Protein AF-A0A353PZJ7-F1 (afdb_monomer)

Radius of gyration: 28.98 Å; Cα contacts (8 Å, |Δi|>4): 67; chains: 1; bounding box: 41×42×98 Å

pLDDT: mean 83.81, std 9.59, range [47.91, 95.69]

Solvent-accessible surface area (backbone atoms only — not comparable to full-atom values): 6975 Å² total; per-residue (Å²): 138,86,83,82,79,82,79,82,73,89,52,70,67,61,54,54,54,50,55,53,52,51,51,55,53,54,64,69,65,62,86,70,69,72,74,58,52,63,57,50,43,52,53,48,43,52,52,43,53,52,50,52,50,53,24,49,51,52,50,43,69,74,42,86,50,79,87,75,40,84,54,98,82,60,48,71,68,58,48,42,67,71,28,35,36,94,90,42,42,86,78,30,64,31,67,63,83,67,82,42,61,45,68,50,100,86,67,49,76,47,77,100

Foldseek 3Di:
DDDDDDDDDDDPVNVVVVVVVVVVVVVVPPDPDPPVVQVVLVVLLVVLVVLLVQLLVVLQVVDPDPVLRDDPPQDPVSSCVQAADPVQLVPGSHSDRDFNWDQDPVRDIDTD

Secondary structure (DSSP, 8-state):
--------PPPHHHHHHHHHHHHHHHHHHGGGSSSHHHHHHHHHHHHHHHHHHHHHHHHHHH---TTTS--TT--HHHHHHHH--SS-GGGSS-SS----EEE-TTSPEEE-

Mean predicted aligned error: 11.22 Å

Sequence (112 aa):
MVKLHKNRGFSIIELVAVIAIIAILAAAIIPKVGKYSKQALNTRNIMDAQNIVQAAELYNIDCENEKEKIKDDTTIEQLKSKLYNENNENEGYLNKWPELKYKDKNGETIEF

Structure (mmCIF, N/CA/C/O backbone):
data_AF-A0A353PZJ7-F1
#
_entry.id   AF-A0A353PZJ7-F1
#
loop_
_atom_site.group_PDB
_atom_site.id
_atom_site.type_symbol
_atom_site.label_atom_id
_atom_site.label_alt_id
_atom_site.label_comp_id
_atom_site.label_asym_id
_atom_site.label_entity_id
_atom_site.label_seq_id
_atom_site.pdbx_PDB_ins_code
_atom_site.Cartn_x
_atom_site.Cartn_y
_atom_site.Cartn_z
_atom_site.occupancy
_atom_site.B_iso_or_equiv
_atom_site.auth_seq_id
_atom_site.auth_comp_id
_atom_site.auth_asym_id
_atom_site.auth_atom_id
_atom_site.pdbx_PDB_model_num
ATOM 1 N N . MET A 1 1 ? -13.501 23.717 70.244 1.00 47.91 1 MET A N 1
ATOM 2 C CA . MET A 1 1 ? -14.404 22.656 69.744 1.00 47.91 1 MET A CA 1
ATOM 3 C C . MET A 1 1 ? -14.077 22.422 68.272 1.00 47.91 1 MET A C 1
ATOM 5 O O . MET A 1 1 ? -14.272 23.335 67.481 1.00 47.91 1 MET A O 1
ATOM 9 N N . VAL A 1 2 ? -13.480 21.282 67.910 1.00 62.09 2 VAL A N 1
ATOM 10 C CA . VAL A 1 2 ? -13.027 20.997 66.531 1.00 62.09 2 VAL A CA 1
ATOM 11 C C . VAL A 1 2 ? -14.133 20.235 65.795 1.00 62.09 2 VAL A C 1
ATOM 13 O O . VAL A 1 2 ? -14.540 19.166 66.241 1.00 62.09 2 VAL A O 1
ATOM 16 N N . LYS A 1 3 ? -14.655 20.792 64.695 1.00 67.06 3 LYS A N 1
ATOM 17 C CA . LYS A 1 3 ? -15.637 20.116 63.831 1.00 67.06 3 LYS A CA 1
ATOM 18 C C . LYS A 1 3 ? -14.902 19.166 62.878 1.00 67.06 3 LYS A C 1
ATOM 20 O O . LYS A 1 3 ? -14.142 19.621 62.030 1.00 67.06 3 LYS A O 1
ATOM 25 N N . LEU A 1 4 ? -15.136 17.859 63.010 1.00 68.62 4 LEU A N 1
ATOM 26 C CA . LEU A 1 4 ? -14.655 16.846 62.065 1.00 68.62 4 LEU A CA 1
ATOM 27 C C . LEU A 1 4 ? -15.483 16.924 60.774 1.00 68.62 4 LEU A C 1
ATOM 29 O O . LEU A 1 4 ? -16.684 16.648 60.783 1.00 68.62 4 LEU A O 1
ATOM 33 N N . HIS A 1 5 ? -14.854 17.315 59.665 1.00 68.00 5 HIS A N 1
ATOM 34 C CA . HIS A 1 5 ? -15.476 17.256 58.344 1.00 68.00 5 HIS A CA 1
ATOM 35 C C . HIS A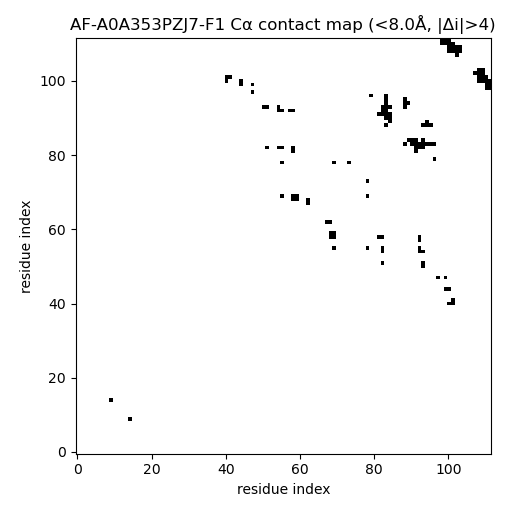 1 5 ? -15.654 15.793 57.924 1.00 68.00 5 HIS A C 1
ATOM 37 O O . HIS A 1 5 ? -14.706 15.010 57.892 1.00 68.00 5 HIS A O 1
ATOM 43 N N . LYS A 1 6 ? -16.896 15.415 57.620 1.00 70.50 6 LYS A N 1
ATOM 44 C CA . LYS A 1 6 ? -17.254 14.067 57.181 1.00 70.50 6 LYS A CA 1
ATOM 45 C C . LYS A 1 6 ? -16.962 13.953 55.685 1.00 70.50 6 LYS A C 1
ATOM 47 O O . LYS A 1 6 ? -17.791 14.332 54.861 1.00 70.50 6 LYS A O 1
ATOM 52 N N . ASN A 1 7 ? -15.776 13.459 55.345 1.00 70.38 7 ASN A N 1
ATOM 53 C CA . ASN A 1 7 ? -15.412 13.153 53.965 1.00 70.38 7 ASN A CA 1
ATOM 54 C C . ASN A 1 7 ? -16.302 12.001 53.478 1.00 70.38 7 ASN A C 1
ATOM 56 O O . ASN A 1 7 ? -16.224 10.889 54.000 1.00 70.38 7 ASN A O 1
ATOM 60 N N . ARG A 1 8 ? -17.199 12.273 52.524 1.00 76.75 8 ARG A N 1
ATOM 61 C CA . ARG A 1 8 ? -17.985 11.222 51.869 1.00 76.75 8 ARG A CA 1
ATOM 62 C C . ARG A 1 8 ? -17.073 10.523 50.863 1.00 76.75 8 ARG A C 1
ATOM 64 O O . ARG A 1 8 ? -16.625 11.153 49.911 1.00 76.75 8 ARG A O 1
ATOM 71 N N . GLY A 1 9 ? -16.747 9.263 51.134 1.00 74.69 9 GLY A N 1
ATOM 72 C CA . GLY A 1 9 ? -15.988 8.413 50.222 1.00 74.69 9 GLY A CA 1
ATOM 73 C C . GLY A 1 9 ? -16.850 7.896 49.071 1.00 74.69 9 GLY A C 1
ATOM 74 O O . GLY A 1 9 ? -18.076 7.866 49.169 1.00 74.69 9 GLY A O 1
ATOM 75 N N . PHE A 1 10 ? -16.175 7.486 48.001 1.00 79.81 10 PHE A N 1
ATOM 76 C CA . PHE A 1 10 ? -16.753 6.831 46.830 1.00 79.81 10 PHE A CA 1
ATOM 77 C C . PHE A 1 10 ? -17.377 5.480 47.206 1.00 79.81 10 PHE A C 1
ATOM 79 O O . PHE A 1 10 ? -16.799 4.724 47.992 1.00 79.81 10 PHE A O 1
ATOM 86 N N . SER A 1 11 ? -18.552 5.172 46.663 1.00 90.06 11 SER A N 1
ATOM 87 C CA . SER A 1 11 ? -19.263 3.929 46.944 1.00 90.06 11 SER A CA 1
ATOM 88 C C . SER A 1 11 ? -18.883 2.822 45.963 1.00 90.06 11 SER A C 1
ATOM 90 O O . SER A 1 11 ? -18.707 3.046 44.767 1.00 90.06 11 SER A O 1
ATOM 92 N N . ILE A 1 12 ? -18.831 1.580 46.446 1.00 90.81 12 ILE A N 1
ATOM 93 C CA . ILE A 1 12 ? -18.564 0.406 45.600 1.00 90.81 12 ILE A CA 1
ATOM 94 C C . ILE A 1 12 ? -19.636 0.269 44.509 1.00 90.81 12 ILE A C 1
ATOM 96 O O . ILE A 1 12 ? -19.319 -0.119 43.387 1.00 90.81 12 ILE A O 1
ATOM 100 N N . ILE A 1 13 ? -20.889 0.641 44.796 1.00 92.69 13 ILE A N 1
ATOM 101 C CA . ILE A 1 13 ? -21.961 0.595 43.791 1.00 92.69 13 ILE A CA 1
ATOM 102 C C . ILE A 1 13 ? -21.715 1.574 42.639 1.00 92.69 13 ILE A C 1
ATOM 104 O O . ILE A 1 1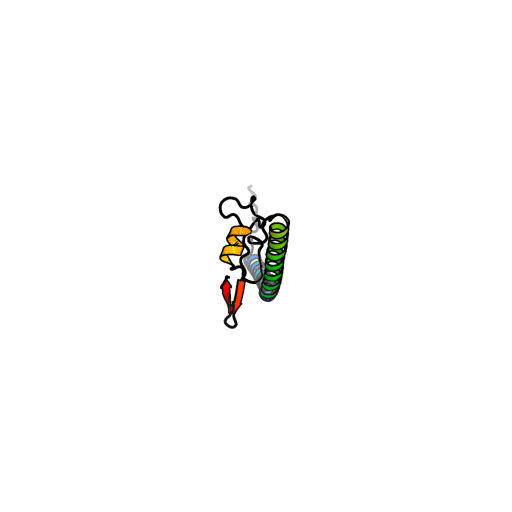3 ? -22.021 1.253 41.494 1.00 92.69 13 ILE A O 1
ATOM 108 N N . GLU A 1 14 ? -21.119 2.734 42.925 1.00 91.75 14 GLU A N 1
ATOM 109 C CA . GLU A 1 14 ? -20.767 3.725 41.906 1.00 91.75 14 GLU A CA 1
ATOM 110 C C . GLU A 1 14 ? -19.667 3.166 41.002 1.00 91.75 14 GLU A C 1
ATOM 112 O O . GLU A 1 14 ? -19.755 3.287 39.783 1.00 91.75 14 GLU A O 1
ATOM 117 N N . LEU A 1 15 ? -18.692 2.448 41.571 1.00 91.94 15 LEU A N 1
ATOM 118 C CA . LEU A 1 15 ? -17.665 1.762 40.787 1.00 91.94 15 LEU A CA 1
ATOM 119 C C . LEU A 1 15 ? -18.257 0.669 39.886 1.00 91.94 15 LEU A C 1
ATOM 121 O O . LEU A 1 15 ? -17.930 0.594 38.702 1.00 91.94 15 LEU A O 1
ATOM 125 N N . VAL A 1 16 ? -19.133 -0.173 40.444 1.00 94.56 16 VAL A N 1
ATOM 126 C CA . VAL A 1 16 ? -19.727 -1.317 39.735 1.00 94.56 16 VAL A CA 1
ATOM 127 C C . VAL A 1 16 ? -20.639 -0.854 38.594 1.00 94.56 16 VAL A C 1
ATOM 129 O O . VAL A 1 16 ? -20.602 -1.427 37.506 1.00 94.56 16 VAL A O 1
ATOM 132 N N . ALA A 1 17 ? -21.413 0.215 38.799 1.00 94.31 17 ALA A N 1
ATOM 133 C CA . ALA A 1 17 ? -22.244 0.792 37.746 1.00 94.31 17 ALA A CA 1
ATOM 134 C C . ALA A 1 17 ? -21.399 1.336 36.579 1.00 94.31 17 ALA A C 1
ATOM 136 O O . ALA A 1 17 ? -21.747 1.133 35.415 1.00 94.31 17 ALA A O 1
ATOM 137 N N . VAL A 1 18 ? -20.260 1.974 36.870 1.00 94.94 18 VAL A N 1
ATOM 138 C CA . VAL A 1 18 ? -19.366 2.530 35.842 1.00 94.94 18 VAL A CA 1
ATOM 139 C C . VAL A 1 18 ? -18.734 1.428 34.990 1.00 94.94 18 VAL A C 1
ATOM 141 O O . VAL A 1 18 ? -18.795 1.501 33.762 1.00 94.94 18 VAL A O 1
ATOM 144 N N . ILE A 1 19 ? -18.181 0.376 35.606 1.00 95.38 19 ILE A N 1
ATOM 145 C CA . ILE A 1 19 ? -17.583 -0.737 34.845 1.00 95.38 19 ILE A CA 1
ATOM 146 C C . ILE A 1 19 ? -18.629 -1.481 34.007 1.00 95.38 19 ILE A C 1
ATOM 148 O O . ILE A 1 19 ? -18.323 -1.911 32.896 1.00 95.38 19 ILE A O 1
ATOM 152 N N . ALA A 1 20 ? -19.873 -1.578 34.492 1.00 95.69 20 ALA A N 1
ATOM 153 C CA . ALA A 1 20 ? -20.968 -2.194 33.752 1.00 95.69 20 ALA A CA 1
ATOM 154 C C . ALA A 1 20 ? -21.304 -1.406 32.475 1.00 95.69 20 ALA A C 1
ATOM 156 O O . ALA A 1 20 ? -21.440 -1.996 31.404 1.00 95.69 20 ALA A O 1
ATOM 157 N N . ILE A 1 21 ? -21.370 -0.072 32.558 1.00 95.31 21 ILE A N 1
ATOM 158 C CA . ILE A 1 21 ? -21.617 0.786 31.389 1.00 95.31 21 ILE A CA 1
ATOM 159 C C . ILE A 1 21 ? -20.445 0.704 30.399 1.00 95.31 21 ILE A C 1
ATOM 161 O O . ILE A 1 21 ? -20.672 0.539 29.200 1.00 95.31 21 ILE A O 1
ATOM 165 N N . ILE A 1 22 ? -19.197 0.753 30.883 1.00 94.94 22 ILE A N 1
ATOM 166 C CA . ILE A 1 22 ? -18.002 0.632 30.030 1.00 94.94 22 ILE A CA 1
ATOM 167 C C . ILE A 1 22 ? -17.989 -0.713 29.292 1.00 94.94 22 ILE A C 1
ATOM 169 O O . ILE A 1 22 ? -17.702 -0.739 28.097 1.00 94.94 22 ILE A O 1
ATOM 173 N N . ALA A 1 23 ? -18.352 -1.816 29.956 1.00 93.88 23 ALA A N 1
ATOM 174 C CA . ALA A 1 23 ? -18.401 -3.140 29.338 1.00 93.88 23 ALA A CA 1
ATOM 175 C C . ALA A 1 23 ? -19.424 -3.218 28.189 1.00 93.88 23 ALA A C 1
ATOM 177 O O . ALA A 1 23 ? -19.118 -3.760 27.125 1.00 93.88 23 ALA A O 1
ATOM 178 N N . ILE A 1 24 ? -20.614 -2.633 28.370 1.00 93.44 24 ILE A N 1
ATOM 179 C CA . ILE A 1 24 ? -21.660 -2.587 27.335 1.00 93.44 24 ILE A CA 1
ATOM 180 C C . ILE A 1 24 ? -21.198 -1.751 26.135 1.00 93.44 24 ILE A C 1
ATOM 182 O O . ILE A 1 24 ? -21.324 -2.186 24.988 1.00 93.44 24 ILE A O 1
ATOM 186 N N . LEU A 1 25 ? -20.628 -0.568 26.387 1.00 92.88 25 LEU A N 1
ATOM 187 C CA . LEU A 1 25 ? -20.121 0.310 25.329 1.00 92.88 25 LEU A CA 1
ATOM 188 C C . LEU A 1 25 ? -18.964 -0.341 24.561 1.00 92.88 25 LEU A C 1
ATOM 190 O O . LEU A 1 25 ? -18.954 -0.319 23.331 1.00 92.88 25 LEU A O 1
ATOM 194 N N . ALA A 1 26 ? -18.026 -0.975 25.268 1.00 87.69 26 ALA A N 1
ATOM 195 C CA . ALA A 1 26 ? -16.904 -1.677 24.657 1.00 87.69 26 ALA A CA 1
ATOM 196 C C . ALA A 1 26 ? -17.381 -2.820 23.747 1.00 87.69 26 ALA A C 1
ATOM 198 O O . ALA A 1 26 ? -16.926 -2.923 22.609 1.00 87.69 26 ALA A O 1
ATOM 199 N N . A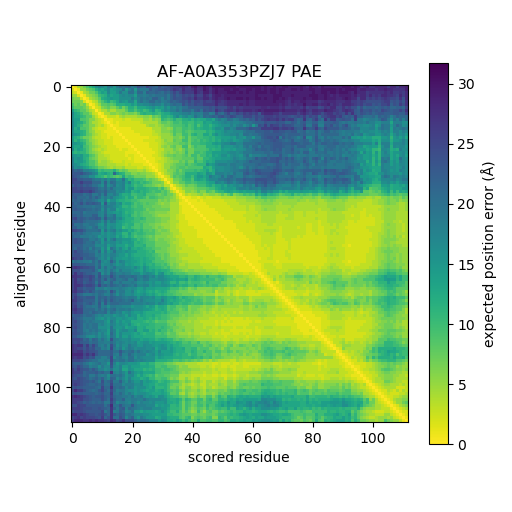LA A 1 27 ? -18.347 -3.628 24.196 1.00 87.94 27 ALA A N 1
ATOM 200 C CA . ALA A 1 27 ? -18.912 -4.717 23.399 1.00 87.94 27 ALA A CA 1
ATOM 201 C C . ALA A 1 27 ? -19.597 -4.223 22.108 1.00 87.94 27 ALA A C 1
ATOM 203 O O . ALA A 1 27 ? -19.491 -4.867 21.064 1.00 87.94 27 ALA A O 1
ATOM 204 N N . ALA A 1 28 ? -20.267 -3.067 22.155 1.00 85.75 28 ALA A N 1
ATOM 205 C CA . ALA A 1 28 ? -20.991 -2.509 21.013 1.00 85.75 28 ALA A CA 1
ATOM 206 C C . ALA A 1 28 ? -20.080 -1.874 19.941 1.00 85.75 28 ALA A C 1
ATOM 208 O O . ALA A 1 28 ? -20.462 -1.808 18.771 1.00 85.75 28 ALA A O 1
ATOM 209 N N . ILE A 1 29 ? -18.885 -1.402 20.314 1.00 78.69 29 ILE A N 1
ATOM 210 C CA . ILE A 1 29 ? -17.970 -0.677 19.412 1.00 78.69 29 ILE A CA 1
ATOM 211 C C . ILE A 1 29 ? -17.135 -1.626 18.534 1.00 78.69 29 ILE A C 1
ATOM 213 O O . ILE A 1 29 ? -16.798 -1.289 17.398 1.00 78.69 29 ILE A O 1
ATOM 217 N N . ILE A 1 30 ? -16.838 -2.835 19.013 1.00 72.50 30 ILE A N 1
ATOM 218 C CA . ILE A 1 30 ? -15.881 -3.760 18.382 1.00 72.50 30 ILE A CA 1
ATOM 219 C C . ILE A 1 30 ? -16.251 -4.261 16.960 1.00 72.50 30 ILE A C 1
ATOM 221 O O . ILE A 1 30 ? -15.341 -4.383 16.135 1.00 72.50 30 ILE A O 1
ATOM 225 N N . PRO A 1 31 ? -17.512 -4.562 16.577 1.00 68.38 31 PRO A N 1
ATOM 226 C CA . PRO A 1 31 ? -17.758 -5.452 15.434 1.00 68.38 31 PRO A CA 1
ATOM 227 C C . PRO A 1 31 ? -17.595 -4.848 14.019 1.00 68.38 31 PRO A C 1
ATOM 229 O O . PRO A 1 31 ? -18.096 -5.427 13.056 1.00 68.38 31 PRO A O 1
ATOM 232 N N . LYS A 1 32 ? -16.899 -3.720 13.816 1.00 61.03 32 LYS A N 1
ATOM 233 C CA . LYS A 1 32 ? -16.911 -3.010 12.514 1.00 61.03 32 LYS A CA 1
ATOM 234 C C . LYS A 1 32 ? -15.655 -3.109 11.638 1.00 61.03 32 LYS A C 1
ATOM 236 O O . LYS A 1 32 ? -15.704 -2.663 10.495 1.00 61.03 32 LYS A O 1
ATOM 241 N N . VAL A 1 33 ? -14.560 -3.724 12.085 1.00 62.28 33 VAL A N 1
ATOM 242 C CA . VAL A 1 33 ? -13.261 -3.621 11.374 1.00 62.28 33 VAL A CA 1
ATOM 243 C C . VAL A 1 33 ? -12.989 -4.691 10.301 1.00 62.28 33 VAL A C 1
ATOM 245 O O . VAL A 1 33 ? -12.096 -4.518 9.477 1.00 62.28 33 VAL A O 1
ATOM 248 N N . GLY A 1 34 ? -13.760 -5.783 10.244 1.00 62.94 34 GLY A N 1
ATOM 249 C CA . GLY A 1 34 ? -13.396 -6.945 9.414 1.00 62.94 34 GLY A CA 1
ATOM 250 C C . GLY A 1 34 ? -13.671 -6.826 7.906 1.00 62.94 34 GLY A C 1
ATOM 251 O O . GLY A 1 34 ? -12.852 -7.253 7.094 1.00 62.94 34 GLY A O 1
ATOM 252 N N . LYS A 1 35 ? -14.816 -6.261 7.494 1.00 61.59 35 LYS A N 1
ATOM 253 C CA . LYS A 1 35 ? -15.260 -6.310 6.081 1.00 61.59 35 LYS A CA 1
ATOM 254 C C . LYS A 1 35 ? -14.589 -5.271 5.175 1.00 61.59 35 LYS A C 1
ATOM 256 O O . LYS A 1 35 ? -14.426 -5.528 3.986 1.00 61.59 35 LYS A O 1
ATOM 261 N N . TYR A 1 36 ? -14.149 -4.140 5.724 1.00 62.66 36 TYR A N 1
ATOM 262 C CA . TYR A 1 36 ? -13.549 -3.054 4.937 1.00 62.66 36 TYR A CA 1
ATOM 263 C C . TYR A 1 36 ? -12.111 -3.341 4.492 1.00 62.66 36 TYR A C 1
ATOM 265 O O . TYR A 1 36 ? -11.649 -2.770 3.508 1.00 62.66 36 TYR A O 1
ATOM 273 N N . SER A 1 37 ? -11.417 -4.270 5.156 1.00 76.06 37 SER A N 1
ATOM 274 C CA . SER A 1 37 ? -10.017 -4.578 4.851 1.00 76.06 37 SER A CA 1
ATOM 275 C C . SER A 1 37 ? -9.834 -5.166 3.445 1.00 76.06 37 SER A C 1
ATOM 277 O O . SER A 1 37 ? -8.937 -4.742 2.724 1.00 76.06 37 SER A O 1
ATOM 279 N N . LYS A 1 38 ? -10.709 -6.079 2.994 1.00 78.81 38 LYS A N 1
ATOM 280 C CA . LYS A 1 38 ? -10.556 -6.716 1.671 1.00 78.81 38 LYS A CA 1
ATOM 281 C C . LYS A 1 38 ? -10.789 -5.739 0.517 1.00 78.81 38 LYS A C 1
ATOM 283 O O . LYS A 1 38 ? -10.037 -5.750 -0.452 1.00 78.81 38 LYS A O 1
ATOM 288 N N . GLN A 1 39 ? -11.821 -4.903 0.618 1.00 83.06 39 GLN A N 1
ATOM 289 C CA . GLN A 1 39 ? -12.117 -3.915 -0.418 1.00 83.06 39 GLN A CA 1
ATOM 290 C C . GLN A 1 39 ? -11.034 -2.834 -0.474 1.00 83.06 39 GLN A C 1
ATOM 292 O O . GLN A 1 39 ? -10.587 -2.502 -1.565 1.00 83.06 39 GLN A O 1
ATOM 297 N N . ALA A 1 40 ? -10.556 -2.360 0.681 1.00 83.88 40 ALA A N 1
ATOM 298 C CA . ALA A 1 40 ? -9.453 -1.405 0.747 1.00 83.88 40 ALA A CA 1
ATOM 299 C C . ALA A 1 40 ? -8.167 -1.962 0.119 1.00 83.88 40 ALA A C 1
ATOM 301 O O . ALA A 1 40 ? -7.513 -1.254 -0.638 1.00 83.88 40 ALA A O 1
ATOM 302 N N . LEU A 1 41 ? -7.838 -3.236 0.372 1.00 84.00 41 LEU A N 1
ATOM 303 C CA . LEU A 1 41 ? -6.696 -3.901 -0.264 1.00 84.00 41 LEU A CA 1
ATOM 304 C C . LEU A 1 41 ? -6.846 -3.959 -1.788 1.00 84.00 41 LEU A C 1
ATOM 306 O O . LEU A 1 41 ? -5.910 -3.616 -2.501 1.00 84.00 41 LEU A O 1
ATOM 310 N N . ASN A 1 42 ? -8.025 -4.335 -2.293 1.00 86.31 42 ASN A N 1
ATOM 311 C CA . ASN A 1 42 ? -8.263 -4.384 -3.735 1.00 86.31 42 ASN A CA 1
ATOM 312 C C . ASN A 1 42 ? -8.16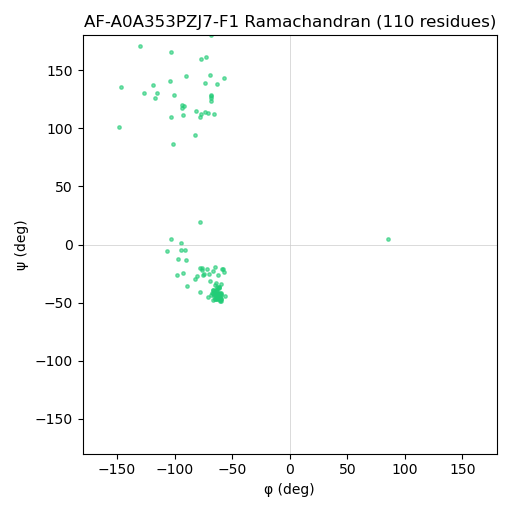1 -2.996 -4.384 1.00 86.31 42 ASN A C 1
ATOM 314 O O . ASN A 1 42 ? -7.487 -2.840 -5.395 1.00 86.31 42 ASN A O 1
ATOM 318 N N . THR A 1 43 ? -8.790 -1.982 -3.784 1.00 90.38 43 THR A N 1
ATOM 319 C CA . THR A 1 43 ? -8.696 -0.598 -4.264 1.00 90.38 43 THR A CA 1
ATOM 320 C C . THR A 1 43 ? -7.252 -0.110 -4.258 1.00 90.38 43 THR A C 1
ATOM 322 O O . THR A 1 43 ? -6.814 0.478 -5.241 1.00 90.38 43 THR A O 1
ATOM 325 N N . ARG A 1 44 ? -6.493 -0.400 -3.195 1.00 89.25 44 ARG A N 1
ATOM 326 C CA . ARG A 1 44 ? -5.077 -0.037 -3.106 1.00 89.25 44 ARG A CA 1
ATOM 327 C C . ARG A 1 44 ? -4.260 -0.686 -4.221 1.00 89.25 44 ARG A C 1
ATOM 329 O O . ARG A 1 44 ? -3.561 0.025 -4.920 1.00 89.25 44 ARG A O 1
ATOM 336 N N . ASN A 1 45 ? -4.418 -1.990 -4.450 1.00 89.50 45 ASN A N 1
ATOM 337 C CA . ASN A 1 45 ? -3.694 -2.686 -5.517 1.00 89.50 45 ASN A CA 1
ATOM 338 C C . ASN A 1 45 ? -4.025 -2.126 -6.913 1.00 89.50 45 ASN A C 1
ATOM 340 O O . ASN A 1 45 ? -3.148 -2.052 -7.767 1.00 89.50 45 ASN A O 1
ATOM 344 N N . ILE A 1 46 ? -5.280 -1.724 -7.151 1.00 90.88 46 ILE A N 1
ATOM 345 C CA . ILE A 1 46 ? -5.678 -1.077 -8.412 1.00 90.88 46 ILE A CA 1
ATOM 346 C C . ILE A 1 46 ? -4.981 0.278 -8.561 1.00 90.88 46 ILE A C 1
ATOM 348 O O . ILE A 1 46 ? -4.435 0.561 -9.624 1.00 90.88 46 ILE A O 1
ATOM 352 N N . MET A 1 47 ? -4.978 1.100 -7.508 1.00 91.88 47 MET A N 1
ATOM 353 C CA . MET A 1 47 ? -4.291 2.396 -7.520 1.00 91.88 47 MET A CA 1
ATOM 354 C C . MET A 1 47 ? -2.783 2.232 -7.731 1.00 91.88 47 MET A C 1
ATOM 356 O O . MET A 1 47 ? -2.191 2.953 -8.526 1.00 91.88 47 MET A O 1
ATOM 360 N N . ASP A 1 48 ? -2.175 1.252 -7.069 1.00 90.75 48 ASP A N 1
ATOM 361 C CA . ASP A 1 48 ? -0.759 0.930 -7.209 1.00 90.75 48 ASP A CA 1
ATOM 362 C C . ASP A 1 48 ? -0.418 0.523 -8.651 1.00 90.75 48 ASP A C 1
ATOM 364 O O . ASP A 1 48 ? 0.526 1.053 -9.235 1.00 90.75 48 ASP A O 1
ATOM 368 N N . ALA A 1 49 ? -1.228 -0.343 -9.271 1.00 90.00 49 ALA A N 1
ATOM 369 C CA . ALA A 1 49 ? -1.057 -0.718 -10.673 1.00 90.00 49 ALA A CA 1
ATOM 370 C C . ALA A 1 49 ? -1.207 0.487 -11.620 1.00 90.00 49 ALA A C 1
ATOM 372 O O . ALA A 1 49 ? -0.409 0.654 -12.540 1.00 90.00 49 ALA A O 1
ATOM 373 N N . GLN A 1 50 ? -2.188 1.361 -11.377 1.00 92.38 50 GLN A N 1
ATOM 374 C CA . GLN A 1 50 ? -2.366 2.594 -12.153 1.00 92.38 50 GLN A CA 1
ATOM 375 C C . GLN A 1 50 ? -1.176 3.548 -12.016 1.00 92.38 50 GLN A C 1
ATOM 377 O O . GLN A 1 50 ? -0.817 4.209 -12.989 1.00 92.38 50 GLN A O 1
ATOM 382 N N . ASN A 1 51 ? -0.559 3.628 -10.836 1.00 92.50 51 ASN A N 1
ATOM 383 C CA . ASN A 1 51 ? 0.633 4.445 -10.619 1.00 92.50 51 ASN A CA 1
ATOM 384 C C . ASN A 1 51 ? 1.835 3.899 -11.399 1.00 92.50 51 ASN A C 1
ATOM 386 O O . ASN A 1 51 ? 2.551 4.679 -12.019 1.00 92.50 5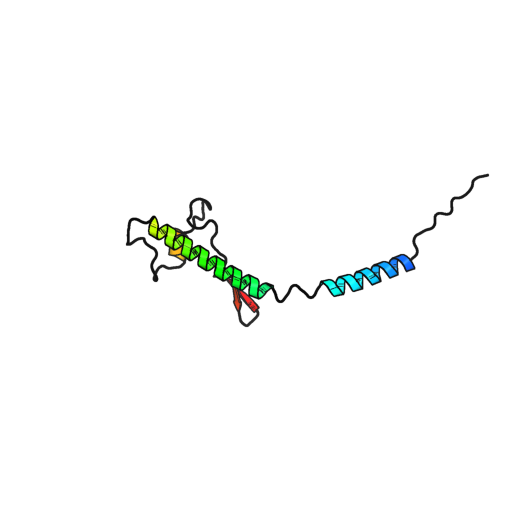1 ASN A O 1
ATOM 390 N N . ILE A 1 52 ? 2.028 2.572 -11.430 1.00 91.56 52 ILE A N 1
ATOM 391 C CA . ILE A 1 52 ? 3.084 1.943 -12.241 1.00 91.56 52 ILE A CA 1
ATOM 392 C C . ILE A 1 52 ? 2.885 2.257 -13.727 1.00 91.56 52 ILE A C 1
ATOM 394 O O . ILE A 1 52 ? 3.844 2.628 -14.396 1.00 91.56 52 ILE A O 1
ATOM 398 N N . VAL A 1 53 ? 1.658 2.124 -14.243 1.00 91.62 53 VAL A N 1
ATOM 399 C CA . VAL A 1 53 ? 1.360 2.401 -15.660 1.00 91.62 53 VAL A CA 1
ATOM 400 C C . VAL A 1 53 ? 1.668 3.855 -16.008 1.00 91.62 53 VAL A C 1
ATOM 402 O O . VAL A 1 53 ? 2.385 4.104 -16.970 1.00 91.62 53 VAL A O 1
ATOM 405 N N . GLN A 1 54 ? 1.211 4.806 -15.191 1.00 93.00 54 GLN A N 1
ATOM 406 C CA . GLN A 1 54 ? 1.508 6.228 -15.397 1.00 93.00 54 GLN A CA 1
ATOM 407 C C . GLN A 1 54 ? 3.016 6.510 -15.365 1.00 93.00 54 GLN A C 1
ATOM 409 O O . GLN A 1 54 ? 3.528 7.232 -16.216 1.00 93.00 54 GLN A O 1
ATOM 414 N N . ALA A 1 55 ? 3.750 5.911 -14.426 1.00 92.44 55 ALA A N 1
ATOM 415 C CA . ALA A 1 55 ? 5.202 6.049 -14.361 1.00 92.44 55 ALA A CA 1
ATOM 416 C C . ALA A 1 55 ? 5.902 5.443 -15.590 1.00 92.44 55 ALA A C 1
ATOM 418 O O . ALA A 1 55 ? 6.851 6.030 -16.105 1.00 92.44 55 ALA A O 1
ATOM 419 N N . ALA A 1 56 ? 5.423 4.300 -16.089 1.00 92.25 56 ALA A N 1
ATOM 420 C CA . ALA A 1 56 ? 5.936 3.670 -17.303 1.00 92.25 56 ALA A CA 1
ATOM 421 C C . ALA A 1 56 ? 5.677 4.514 -18.558 1.00 92.25 56 ALA A C 1
ATOM 423 O O . ALA A 1 56 ? 6.551 4.619 -19.417 1.00 92.25 56 ALA A O 1
ATOM 424 N N . GLU A 1 57 ? 4.504 5.141 -18.658 1.00 92.00 57 GLU A N 1
ATOM 425 C CA . GLU A 1 57 ? 4.177 6.073 -19.739 1.00 92.00 57 GLU A CA 1
ATOM 426 C C . GLU A 1 57 ? 5.092 7.299 -19.711 1.00 92.00 57 GLU A C 1
ATOM 428 O O . GLU A 1 57 ? 5.664 7.644 -20.743 1.00 92.00 57 GLU A O 1
ATOM 433 N N . LEU A 1 58 ? 5.295 7.905 -18.536 1.00 92.38 58 LEU A N 1
ATOM 434 C CA . LEU A 1 58 ? 6.217 9.031 -18.363 1.00 92.38 58 LEU A CA 1
ATOM 435 C C . LEU A 1 58 ? 7.655 8.649 -18.737 1.00 92.38 58 LEU A C 1
ATOM 437 O O . LEU A 1 58 ? 8.275 9.335 -19.545 1.00 92.38 58 LEU A O 1
ATOM 441 N N . TYR A 1 59 ? 8.145 7.505 -18.253 1.00 92.62 59 TYR A N 1
ATOM 442 C CA . TYR A 1 59 ? 9.459 6.984 -18.637 1.00 92.62 59 TYR A CA 1
ATOM 443 C C . TYR A 1 59 ? 9.578 6.805 -20.157 1.00 92.62 59 TYR A C 1
ATOM 445 O O . TYR A 1 59 ? 10.582 7.172 -20.758 1.00 92.62 59 TYR A O 1
ATOM 453 N N . ASN A 1 60 ? 8.550 6.254 -20.806 1.00 93.25 60 ASN A N 1
ATOM 454 C CA . ASN A 1 60 ? 8.550 6.028 -22.252 1.00 93.25 60 ASN A CA 1
ATOM 455 C C . ASN A 1 60 ? 8.467 7.319 -23.081 1.00 93.25 60 ASN A C 1
ATOM 457 O O . ASN A 1 60 ? 8.892 7.303 -24.242 1.00 93.25 60 ASN A O 1
ATOM 461 N N . ILE A 1 61 ? 7.906 8.396 -22.522 1.00 92.19 61 ILE A N 1
ATOM 462 C CA . ILE A 1 61 ? 7.903 9.738 -23.118 1.00 92.19 61 ILE A CA 1
ATOM 463 C C . ILE A 1 61 ? 9.310 10.339 -23.059 1.00 92.19 61 ILE A C 1
ATOM 465 O O . ILE A 1 61 ? 9.787 10.844 -24.074 1.00 92.19 61 ILE A O 1
ATOM 469 N N . ASP A 1 62 ? 9.980 10.228 -21.913 1.00 91.25 62 ASP A N 1
ATOM 470 C CA . ASP A 1 62 ? 11.319 10.790 -21.694 1.00 91.25 62 ASP A CA 1
ATOM 471 C C . ASP A 1 62 ? 12.436 9.940 -22.333 1.00 91.25 62 ASP A C 1
ATOM 473 O O . ASP A 1 62 ? 13.540 10.421 -22.595 1.00 91.25 62 ASP A O 1
ATOM 477 N N . CYS A 1 63 ? 12.166 8.666 -22.624 1.00 89.75 63 CYS A N 1
ATOM 478 C CA . CYS A 1 63 ? 13.119 7.756 -23.246 1.00 89.75 63 CYS A CA 1
ATOM 479 C C . CYS A 1 63 ? 13.245 7.999 -24.762 1.00 89.75 63 CYS A C 1
ATOM 481 O O . CYS A 1 63 ? 12.369 7.636 -25.555 1.00 89.75 63 CYS A O 1
ATOM 483 N N . GLU A 1 64 ? 14.391 8.540 -25.183 1.00 86.75 64 GLU A N 1
ATOM 484 C CA . GLU A 1 64 ? 14.712 8.765 -26.601 1.00 86.75 64 GLU A CA 1
ATOM 485 C C . GLU A 1 64 ? 14.944 7.457 -27.382 1.00 86.75 64 GLU A C 1
ATOM 487 O O . GLU A 1 64 ? 14.645 7.372 -28.575 1.00 86.75 64 GLU A O 1
ATOM 492 N N . ASN A 1 65 ? 15.458 6.411 -26.725 1.00 88.06 65 ASN A N 1
ATOM 493 C CA . ASN A 1 65 ? 15.818 5.151 -27.372 1.00 88.06 65 ASN A CA 1
ATOM 494 C C . ASN A 1 65 ? 14.661 4.137 -27.335 1.00 88.06 65 ASN A C 1
ATOM 496 O O . ASN A 1 65 ? 14.353 3.548 -26.302 1.00 88.06 65 ASN A O 1
ATOM 500 N N . GLU A 1 66 ? 14.058 3.829 -28.488 1.00 83.75 66 GLU A N 1
ATOM 501 C CA . GLU A 1 66 ? 12.944 2.866 -28.577 1.00 83.75 66 GLU A CA 1
ATOM 502 C C . GLU A 1 66 ? 13.265 1.447 -28.079 1.00 83.75 66 GLU A C 1
ATOM 504 O O . GLU A 1 66 ? 12.356 0.667 -27.769 1.00 83.75 66 GLU A O 1
ATOM 509 N N . LYS A 1 67 ? 14.547 1.073 -28.025 1.00 83.38 67 LYS A N 1
ATOM 510 C CA . LYS A 1 67 ? 14.971 -0.227 -27.486 1.00 83.38 67 LYS A CA 1
ATOM 511 C C . LYS A 1 67 ? 14.938 -0.267 -25.960 1.00 83.38 67 LYS A C 1
ATOM 513 O O . LYS A 1 67 ? 14.863 -1.352 -25.396 1.00 83.38 67 LYS A O 1
ATOM 518 N N . GLU A 1 68 ? 14.988 0.892 -25.313 1.00 83.62 68 GLU A N 1
ATOM 519 C CA . GLU A 1 68 ? 14.998 1.030 -23.857 1.00 83.62 68 GLU A CA 1
ATOM 520 C C . GLU A 1 68 ? 13.605 1.307 -23.284 1.00 83.62 68 GLU A C 1
ATOM 522 O O . GL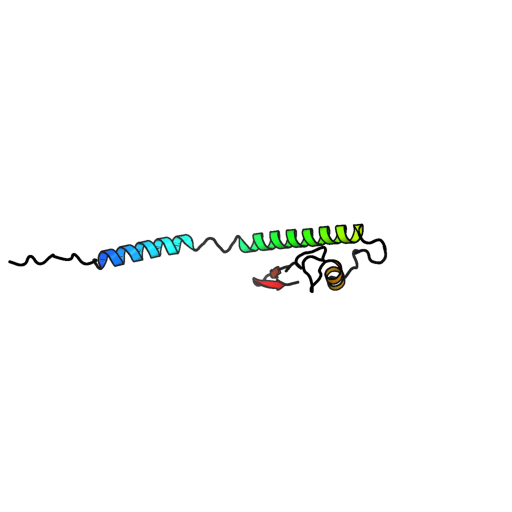U A 1 68 ? 13.402 1.130 -22.083 1.00 83.62 68 GLU A O 1
ATOM 527 N N . LYS A 1 69 ? 12.621 1.634 -24.129 1.00 88.81 69 LYS A N 1
ATOM 528 C CA . LYS A 1 69 ? 11.218 1.763 -23.723 1.00 88.81 69 LYS A CA 1
ATOM 529 C C . LYS A 1 69 ? 10.690 0.477 -23.090 1.00 88.81 69 LYS A C 1
ATOM 531 O O . LYS A 1 69 ? 11.030 -0.632 -23.504 1.00 88.81 69 LYS A O 1
ATOM 536 N N . ILE A 1 70 ? 9.847 0.645 -22.081 1.00 88.88 70 ILE A N 1
ATOM 537 C CA . ILE A 1 70 ? 9.091 -0.429 -21.443 1.00 88.88 70 ILE A CA 1
ATOM 538 C C . ILE A 1 70 ? 8.061 -0.947 -22.450 1.00 88.88 70 ILE A C 1
ATOM 540 O O . ILE A 1 70 ? 7.319 -0.162 -23.046 1.00 88.88 70 ILE A O 1
ATOM 544 N N . LYS A 1 71 ? 8.046 -2.265 -22.635 1.00 88.25 71 LYS A N 1
ATOM 545 C CA . LYS A 1 71 ? 7.173 -3.018 -23.546 1.00 88.25 71 LYS A CA 1
ATOM 546 C C . LYS A 1 71 ? 6.517 -4.170 -22.790 1.00 88.25 71 LYS A C 1
ATOM 548 O O . LYS A 1 71 ? 6.919 -4.483 -21.671 1.00 88.25 71 LYS A O 1
ATOM 553 N N . ASP A 1 72 ? 5.554 -4.827 -23.423 1.00 83.88 72 ASP A N 1
ATOM 554 C CA . ASP A 1 72 ? 4.755 -5.904 -22.822 1.00 83.88 72 ASP A CA 1
ATOM 555 C C . ASP A 1 72 ? 5.584 -7.099 -22.308 1.00 83.88 72 ASP A C 1
ATOM 557 O O . ASP A 1 72 ? 5.120 -7.850 -21.455 1.00 83.88 72 ASP A O 1
ATOM 561 N N . ASP A 1 73 ? 6.811 -7.280 -22.803 1.00 85.50 73 ASP A N 1
ATOM 562 C CA . ASP A 1 73 ? 7.742 -8.344 -22.410 1.00 85.50 73 ASP A CA 1
ATOM 563 C C . ASP A 1 73 ? 8.742 -7.937 -21.310 1.00 85.50 73 ASP A C 1
ATOM 565 O O . ASP A 1 73 ? 9.581 -8.745 -20.908 1.00 85.50 73 ASP A O 1
ATOM 569 N N . THR A 1 74 ? 8.665 -6.702 -20.805 1.00 86.31 74 THR A N 1
ATOM 570 C CA . THR A 1 74 ? 9.574 -6.201 -19.765 1.00 86.31 74 THR A CA 1
ATOM 571 C C . THR A 1 74 ? 9.313 -6.916 -18.440 1.00 86.31 74 THR A C 1
ATOM 573 O O . THR A 1 74 ? 8.182 -6.949 -17.953 1.00 86.31 74 THR A O 1
ATOM 576 N N . THR A 1 75 ? 10.361 -7.474 -17.825 1.00 87.75 75 THR A N 1
ATOM 577 C CA . THR A 1 75 ? 10.218 -8.163 -16.532 1.00 87.75 75 THR A CA 1
ATOM 578 C C . THR A 1 75 ? 9.986 -7.172 -15.393 1.00 87.75 75 THR A C 1
ATOM 580 O O . THR A 1 75 ? 10.306 -5.986 -15.499 1.00 87.75 75 THR A O 1
ATOM 583 N N . ILE A 1 76 ? 9.463 -7.656 -14.264 1.00 85.06 76 ILE A N 1
ATOM 584 C CA . ILE A 1 76 ? 9.191 -6.817 -13.087 1.00 85.06 76 ILE A CA 1
ATOM 585 C C . ILE A 1 76 ? 10.487 -6.196 -12.547 1.00 85.06 76 ILE A C 1
ATOM 587 O O . ILE A 1 76 ? 10.496 -5.030 -12.164 1.00 85.06 76 ILE A O 1
ATOM 591 N N . GLU A 1 77 ? 11.604 -6.921 -12.574 1.00 87.00 77 GLU A N 1
ATOM 592 C CA . GLU A 1 77 ? 12.906 -6.413 -12.133 1.00 87.00 77 GLU A CA 1
ATOM 593 C C . GLU A 1 77 ? 13.403 -5.280 -13.033 1.00 87.00 77 GLU A C 1
ATOM 595 O O . GLU A 1 77 ? 13.886 -4.256 -12.547 1.00 87.00 77 GLU A O 1
ATOM 600 N N . GLN A 1 78 ? 13.246 -5.437 -14.350 1.00 87.81 78 GLN A N 1
ATOM 601 C CA . GLN A 1 78 ? 13.598 -4.398 -15.314 1.00 87.81 78 GLN A CA 1
ATOM 602 C C . GLN A 1 78 ? 12.711 -3.169 -15.122 1.00 87.81 78 GLN A C 1
ATOM 604 O O . GLN A 1 78 ? 13.214 -2.047 -15.099 1.00 87.81 78 GLN A O 1
ATOM 609 N N . LEU A 1 79 ? 11.411 -3.380 -14.918 1.00 89.56 79 LEU A N 1
ATOM 610 C CA . LEU A 1 79 ? 10.454 -2.319 -14.634 1.00 89.56 79 LEU A CA 1
ATOM 611 C C . LEU A 1 79 ? 10.837 -1.558 -13.359 1.00 89.56 79 LEU A C 1
ATOM 613 O O . LEU A 1 79 ? 10.917 -0.332 -13.373 1.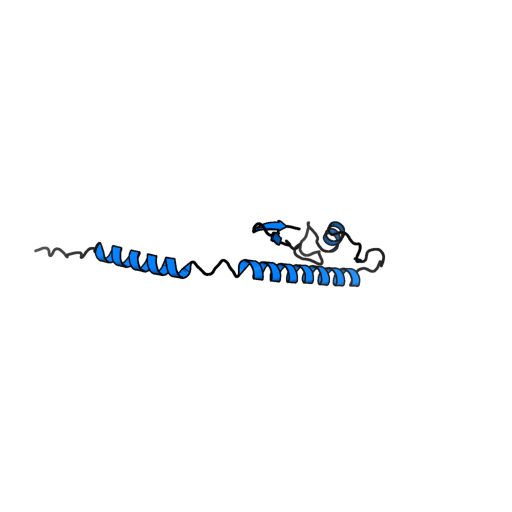00 89.56 79 LEU A O 1
ATOM 617 N N . LYS A 1 80 ? 11.170 -2.281 -12.286 1.00 89.44 80 LYS A N 1
ATOM 618 C CA . LYS A 1 80 ? 11.616 -1.700 -11.018 1.00 89.44 80 LYS A CA 1
ATOM 619 C C . LYS A 1 80 ? 12.872 -0.859 -11.198 1.00 89.44 80 LYS A C 1
ATOM 621 O O . LYS A 1 80 ? 12.872 0.291 -10.782 1.00 89.44 80 LYS A O 1
ATOM 626 N N . SER A 1 81 ? 13.893 -1.383 -11.876 1.00 87.69 81 SER A N 1
ATOM 627 C CA . SER A 1 81 ? 15.146 -0.647 -12.105 1.00 87.69 81 SER A CA 1
ATOM 628 C C . SER A 1 81 ? 14.977 0.640 -12.920 1.00 87.69 81 SER A C 1
ATOM 630 O O . SER A 1 81 ? 15.781 1.556 -12.783 1.00 87.69 81 SER A O 1
ATOM 632 N N . LYS A 1 82 ? 13.946 0.712 -13.773 1.00 89.06 82 LYS A N 1
ATOM 633 C CA . LYS A 1 82 ? 13.676 1.869 -14.639 1.00 89.06 82 LYS A CA 1
ATOM 634 C C . LYS A 1 82 ? 12.795 2.915 -13.967 1.00 89.06 82 LYS A C 1
ATOM 636 O O . LYS A 1 82 ? 12.969 4.104 -14.210 1.00 89.06 82 LYS A O 1
ATOM 641 N N . LEU A 1 83 ? 11.837 2.475 -13.154 1.00 90.12 83 LEU A N 1
ATOM 642 C CA . LEU A 1 83 ? 10.826 3.355 -12.567 1.00 90.12 83 LEU A CA 1
ATOM 643 C C . LEU A 1 83 ? 11.154 3.793 -11.143 1.00 90.12 83 LEU A C 1
ATOM 645 O O . LEU A 1 83 ? 10.697 4.854 -10.726 1.00 90.12 83 LEU A O 1
ATOM 649 N N . TYR A 1 84 ? 11.924 3.001 -10.398 1.00 90.94 84 TYR A N 1
ATOM 650 C CA . TYR A 1 84 ? 12.198 3.231 -8.986 1.00 90.94 84 TYR A CA 1
ATOM 651 C C . TYR A 1 84 ? 13.701 3.258 -8.706 1.00 90.94 84 TYR A C 1
ATOM 653 O O . TYR A 1 84 ? 14.436 2.345 -9.079 1.00 90.94 84 TYR A O 1
ATOM 661 N N . ASN A 1 85 ? 14.150 4.294 -7.999 1.00 88.00 85 ASN A N 1
ATOM 662 C CA . ASN A 1 85 ? 15.529 4.419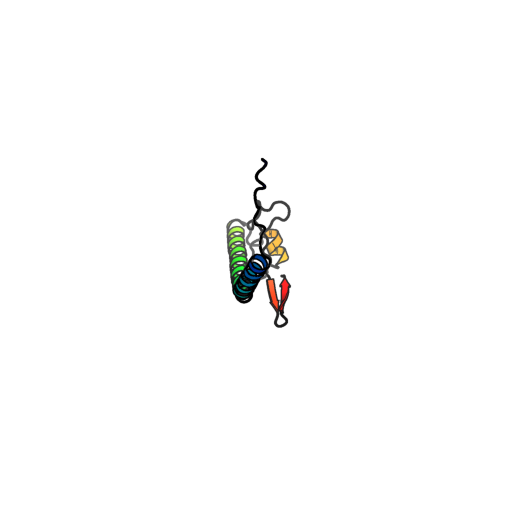 -7.550 1.00 88.00 85 ASN A CA 1
ATOM 663 C C . ASN A 1 85 ? 15.612 4.070 -6.058 1.00 88.00 85 ASN A C 1
ATOM 665 O O . ASN A 1 85 ? 15.160 4.826 -5.204 1.00 88.00 85 ASN A O 1
ATOM 669 N N . GLU A 1 86 ? 16.218 2.922 -5.746 1.00 83.12 86 GLU A N 1
ATOM 670 C CA . GLU A 1 86 ? 16.349 2.434 -4.365 1.00 83.12 86 GLU A CA 1
ATOM 671 C C . GLU A 1 86 ? 17.258 3.317 -3.493 1.00 83.12 86 GLU A C 1
ATOM 673 O O . GLU A 1 86 ? 17.139 3.298 -2.270 1.00 83.12 86 GLU A O 1
ATOM 678 N N . ASN A 1 87 ? 18.158 4.092 -4.106 1.00 84.25 87 ASN A N 1
ATOM 679 C CA . ASN A 1 87 ? 19.117 4.938 -3.396 1.00 84.25 87 ASN A CA 1
ATOM 680 C C . ASN A 1 87 ? 18.598 6.368 -3.176 1.00 84.25 87 ASN A C 1
ATOM 682 O O . ASN A 1 87 ? 19.055 7.041 -2.253 1.00 84.25 87 ASN A O 1
ATOM 686 N N . ASN A 1 88 ? 17.671 6.840 -4.017 1.00 81.06 88 ASN A N 1
ATOM 687 C CA . ASN A 1 88 ? 17.034 8.147 -3.877 1.00 81.06 88 ASN A CA 1
ATOM 688 C C . ASN A 1 88 ? 15.591 8.116 -4.396 1.00 81.06 88 ASN A C 1
ATOM 690 O O . ASN A 1 88 ? 15.341 8.223 -5.596 1.00 81.06 88 ASN A O 1
ATOM 694 N N . GLU A 1 89 ? 14.644 8.036 -3.463 1.00 78.94 89 GLU A N 1
ATOM 695 C CA . GLU A 1 89 ? 13.206 7.933 -3.736 1.00 78.94 89 GLU A CA 1
ATOM 696 C C . GLU A 1 89 ? 12.656 9.091 -4.592 1.00 78.94 89 GLU A C 1
ATOM 698 O O . GLU A 1 89 ? 11.652 8.915 -5.269 1.00 78.94 89 GLU A O 1
ATOM 703 N N . ASN A 1 90 ? 13.309 10.260 -4.617 1.00 80.50 90 ASN A N 1
ATOM 704 C CA . ASN A 1 90 ? 12.826 11.434 -5.360 1.00 80.50 90 ASN A CA 1
ATOM 705 C C . ASN A 1 90 ? 13.354 11.527 -6.802 1.00 80.50 90 ASN A C 1
ATOM 707 O O . ASN A 1 90 ? 12.985 12.448 -7.527 1.00 80.50 90 ASN A O 1
ATOM 711 N N . GLU A 1 91 ? 14.252 10.629 -7.204 1.00 80.88 91 GLU A N 1
ATOM 712 C CA . GLU A 1 91 ? 14.899 10.650 -8.525 1.00 80.88 91 GLU A CA 1
ATOM 713 C C . GLU A 1 91 ? 14.316 9.602 -9.488 1.00 80.88 91 GLU A C 1
ATOM 715 O O . GLU A 1 91 ? 14.820 9.433 -10.597 1.00 80.88 91 GLU A O 1
ATOM 720 N N . GLY A 1 92 ? 13.268 8.885 -9.071 1.00 85.62 92 GLY A N 1
ATOM 721 C CA . GLY A 1 92 ? 12.537 7.924 -9.896 1.00 85.62 92 GLY A CA 1
ATOM 722 C C . GLY A 1 92 ? 11.201 8.467 -10.406 1.00 85.62 92 GLY A C 1
ATOM 723 O O . GLY A 1 92 ? 10.661 9.445 -9.896 1.00 85.62 92 GLY A O 1
ATOM 724 N N . TYR A 1 93 ? 10.625 7.772 -11.387 1.00 89.44 93 TYR A N 1
ATOM 725 C CA . TYR A 1 93 ? 9.252 8.016 -11.853 1.00 89.44 93 TYR A CA 1
ATOM 726 C C . TYR A 1 93 ? 8.207 7.546 -10.829 1.00 89.44 93 TYR A C 1
ATOM 728 O O . TYR A 1 93 ? 7.061 7.993 -10.839 1.00 89.44 93 TYR A O 1
ATOM 736 N N . LEU A 1 94 ? 8.607 6.644 -9.930 1.00 90.62 94 LEU A N 1
ATOM 737 C CA . LEU A 1 94 ? 7.868 6.239 -8.746 1.00 90.62 94 LEU A CA 1
ATOM 738 C C . LEU A 1 94 ? 8.639 6.651 -7.494 1.00 90.62 94 LEU A C 1
ATOM 740 O O . LEU A 1 94 ? 9.796 6.277 -7.329 1.00 90.62 94 LEU A O 1
ATOM 744 N N . ASN A 1 95 ? 7.949 7.314 -6.564 1.00 89.12 95 ASN A N 1
ATOM 745 C CA . ASN A 1 95 ? 8.515 7.659 -5.254 1.00 89.12 95 ASN A CA 1
ATOM 746 C C . ASN A 1 95 ? 8.625 6.448 -4.320 1.00 89.12 95 ASN A C 1
ATOM 748 O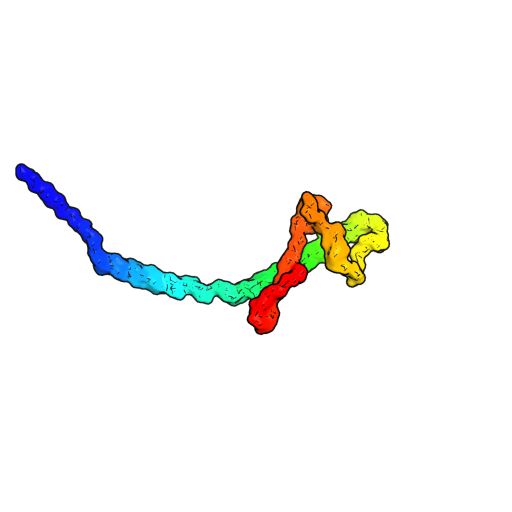 O . ASN A 1 95 ? 9.420 6.430 -3.389 1.00 89.12 95 ASN A O 1
ATOM 752 N N . LYS A 1 96 ? 7.780 5.436 -4.532 1.00 88.12 96 LYS A N 1
ATOM 753 C CA . LYS A 1 96 ? 7.784 4.199 -3.758 1.00 88.12 96 LYS A CA 1
ATOM 754 C C . LYS A 1 96 ? 7.390 3.041 -4.658 1.00 88.12 96 LYS A C 1
ATOM 756 O O . LYS A 1 96 ? 6.393 3.128 -5.377 1.00 88.12 96 LYS A O 1
ATOM 761 N N . TRP A 1 97 ? 8.122 1.936 -4.557 1.00 87.81 97 TRP A N 1
ATOM 762 C CA . TRP A 1 97 ? 7.681 0.683 -5.153 1.00 87.81 97 TRP A CA 1
ATOM 763 C C . TRP A 1 97 ? 6.443 0.135 -4.415 1.00 87.81 97 TRP A C 1
ATOM 765 O O . TRP A 1 97 ? 6.478 -0.001 -3.185 1.00 87.81 97 TRP A O 1
ATOM 775 N N . PRO A 1 98 ? 5.335 -0.157 -5.117 1.00 87.44 98 PRO A N 1
ATOM 776 C CA . PRO A 1 98 ? 4.119 -0.628 -4.472 1.00 87.44 98 PRO A CA 1
ATOM 777 C C . PRO A 1 98 ? 4.269 -2.041 -3.907 1.00 87.44 98 PRO A C 1
ATOM 779 O O . PRO A 1 98 ? 4.934 -2.900 -4.476 1.00 87.44 98 PRO A O 1
ATOM 782 N N . GLU A 1 99 ? 3.592 -2.286 -2.788 1.00 83.31 99 GLU A N 1
ATOM 783 C CA . GLU A 1 99 ? 3.524 -3.597 -2.141 1.00 83.31 99 GLU A CA 1
ATOM 784 C C . GLU A 1 99 ? 2.179 -4.235 -2.491 1.00 83.31 99 GLU A C 1
ATOM 786 O O . GLU A 1 99 ? 1.184 -4.080 -1.765 1.00 83.31 99 GLU A O 1
ATOM 791 N N . LEU A 1 100 ? 2.130 -4.921 -3.631 1.00 82.25 100 LEU A N 1
ATOM 792 C CA . LEU A 1 100 ? 0.920 -5.589 -4.096 1.00 82.25 100 LEU A CA 1
ATOM 793 C C . LEU A 1 100 ? 0.646 -6.794 -3.198 1.00 82.25 100 LEU A C 1
ATOM 795 O O . LEU A 1 100 ? 1.407 -7.757 -3.178 1.00 82.25 100 LEU A O 1
ATOM 799 N N . LYS A 1 101 ? -0.454 -6.738 -2.439 1.00 82.25 101 LYS A N 1
ATOM 800 C CA . LYS A 1 101 ? -0.822 -7.796 -1.484 1.00 82.25 101 LYS A CA 1
ATOM 801 C C . LYS A 1 101 ? -2.132 -8.433 -1.888 1.00 82.25 101 LYS A C 1
ATOM 803 O O . LYS A 1 101 ? -3.149 -7.749 -2.009 1.00 82.25 101 LYS A O 1
ATOM 808 N N . TYR A 1 102 ? -2.143 -9.748 -2.028 1.00 77.25 102 TYR A N 1
ATOM 809 C CA . TYR A 1 102 ? -3.351 -10.515 -2.293 1.00 77.25 102 TYR A CA 1
ATOM 810 C C . TYR A 1 102 ? -3.603 -11.505 -1.160 1.00 77.25 102 TYR A C 1
ATOM 812 O O . TYR A 1 102 ? -2.681 -12.152 -0.681 1.00 77.25 102 TYR A O 1
ATOM 820 N N . LYS A 1 103 ? -4.864 -11.628 -0.727 1.00 76.31 103 LYS A N 1
ATOM 821 C CA . LYS A 1 103 ? -5.268 -12.695 0.194 1.00 76.31 103 LYS A CA 1
ATOM 822 C C . LYS A 1 103 ? -5.743 -13.899 -0.598 1.00 76.31 103 LYS A C 1
ATOM 824 O O . LYS A 1 103 ? -6.725 -13.786 -1.334 1.00 76.31 103 LYS A O 1
ATOM 829 N N . ASP A 1 104 ? -5.071 -15.027 -0.416 1.00 75.75 104 ASP A N 1
ATOM 830 C CA . ASP A 1 104 ? -5.428 -16.291 -1.042 1.00 75.75 104 ASP A CA 1
ATOM 831 C C . ASP A 1 104 ? -6.755 -16.862 -0.497 1.00 75.75 104 ASP A C 1
ATOM 833 O O . ASP A 1 104 ? -7.428 -16.275 0.358 1.00 75.75 104 ASP A O 1
ATOM 837 N N . LYS A 1 105 ? -7.167 -18.026 -1.016 1.00 74.75 105 LYS A N 1
ATOM 838 C CA . LYS A 1 105 ? -8.403 -18.702 -0.581 1.00 74.75 105 LYS A CA 1
ATOM 839 C C . LYS A 1 105 ? -8.344 -19.170 0.882 1.00 74.75 105 LYS A C 1
ATOM 841 O O . LYS A 1 105 ? -9.400 -19.385 1.473 1.00 74.75 105 LYS A O 1
ATOM 846 N N . ASN A 1 106 ? -7.145 -19.295 1.449 1.00 77.25 106 ASN A N 1
ATOM 847 C CA . ASN A 1 106 ? -6.878 -19.714 2.822 1.00 77.25 106 ASN A CA 1
ATOM 848 C C . ASN A 1 106 ? -6.731 -18.514 3.782 1.00 77.25 106 ASN A C 1
ATOM 850 O O . ASN A 1 106 ? -6.644 -18.698 4.994 1.00 77.25 106 ASN A O 1
ATOM 854 N N . GLY A 1 107 ? -6.762 -17.281 3.259 1.00 72.06 107 GLY A N 1
ATOM 855 C CA . GLY A 1 107 ? -6.596 -16.043 4.019 1.00 72.06 107 GLY A CA 1
ATOM 856 C C . GLY A 1 107 ? -5.139 -15.622 4.230 1.00 72.06 107 GLY A C 1
ATOM 857 O O . GLY A 1 107 ? -4.903 -14.617 4.908 1.00 72.06 107 GLY A O 1
ATOM 858 N N . GLU A 1 108 ? -4.188 -16.344 3.641 1.00 75.81 108 GLU A N 1
ATOM 859 C CA . GLU A 1 108 ? -2.764 -16.032 3.646 1.00 75.81 108 GLU A CA 1
ATOM 860 C C . GLU A 1 108 ? -2.484 -14.851 2.711 1.00 75.81 108 GLU A C 1
ATOM 862 O O . GLU A 1 108 ? -3.088 -14.721 1.645 1.00 75.81 108 GLU A O 1
ATOM 867 N N . THR A 1 109 ? -1.614 -13.936 3.143 1.00 75.69 109 THR A N 1
ATOM 868 C CA . THR A 1 109 ? -1.264 -12.749 2.353 1.00 75.69 109 THR A CA 1
ATOM 869 C C . THR A 1 109 ? -0.023 -13.054 1.533 1.00 75.69 109 THR A C 1
ATOM 871 O O . THR A 1 109 ? 1.033 -13.311 2.097 1.00 75.69 109 THR A O 1
ATOM 874 N N . ILE A 1 110 ? -0.167 -13.006 0.214 1.00 73.88 110 ILE A N 1
ATOM 875 C CA . ILE A 1 110 ? 0.916 -13.160 -0.751 1.00 73.88 110 ILE A CA 1
ATOM 876 C C . ILE A 1 110 ? 1.308 -11.762 -1.224 1.00 73.88 110 ILE A C 1
ATOM 878 O O . ILE A 1 110 ? 0.436 -10.975 -1.613 1.00 73.88 110 ILE A O 1
ATOM 882 N N . GLU A 1 111 ? 2.600 -11.460 -1.157 1.00 74.75 111 GLU A N 1
ATOM 883 C CA . GLU A 1 111 ? 3.196 -10.217 -1.651 1.00 74.75 111 GLU A CA 1
ATOM 884 C C . GLU A 1 111 ? 3.920 -10.500 -2.975 1.00 74.75 111 GLU A C 1
ATOM 886 O O . GLU A 1 111 ? 4.520 -11.568 -3.124 1.00 74.75 111 GLU A O 1
ATOM 891 N N . PHE A 1 112 ? 3.811 -9.572 -3.928 1.00 64.94 112 PHE A N 1
ATOM 892 C CA . PHE A 1 112 ? 4.467 -9.626 -5.239 1.00 64.94 112 PHE A CA 1
ATOM 893 C C . PHE A 1 112 ? 5.531 -8.538 -5.362 1.00 64.94 112 PHE A C 1
ATOM 895 O O . PHE A 1 112 ? 5.296 -7.430 -4.822 1.00 64.94 112 PHE A O 1
#